Protein AF-A0AAV5DL23-F1 (afdb_monomer)

Radius of gyration: 11.61 Å; Cα contacts (8 Å, |Δi|>4): 68; chains: 1; bounding box: 30×24×26 Å

Solvent-accessible surface area (backbone atoms only — not comparable to full-atom values): 4767 Å² total; per-residue (Å²): 135,69,45,52,44,31,60,74,68,74,43,91,57,61,92,88,35,78,59,47,53,58,35,64,76,44,90,43,70,66,50,27,34,52,44,39,52,52,51,36,68,74,44,33,72,67,46,42,51,52,53,62,70,71,43,56,74,80,61,37,48,62,59,76,93,62,46,78,77,58,44,60,59,40,50,55,62,66,76,103

Organism: NCBI:txid191504

Foldseek 3Di:
DAQLLCVLVVHDDDPPRLLRLLQVVPPDSVLSNQLSVVVCVVLPPVRSVVVSVVDDPCAHHRNDDDDPPSCPVSVVRSVD

Sequence (80 aa):
MSCNGCRVLRKGCSEDCVLRPCLQWLETPEAQGHATVFVAKFFGRAGLMSFLTAVPESQRPGEENDSRVLCLTCWYYANV

pLDDT: mean 77.67, std 16.17, range [47.0, 95.0]

Secondary structure (DSSP, 8-state):
---HHHHHTT----TT-THHHHHHTS-SHHHHHHHHHHHHHHHHHHHHHHHHHHS-GGGSTTSSS--HHHHHHHHHHH--

Structure (mmCIF, N/CA/C/O backbone):
data_AF-A0AAV5DL23-F1
#
_entry.id   AF-A0AAV5DL23-F1
#
loop_
_atom_site.group_PDB
_atom_site.id
_atom_site.type_symbol
_atom_site.la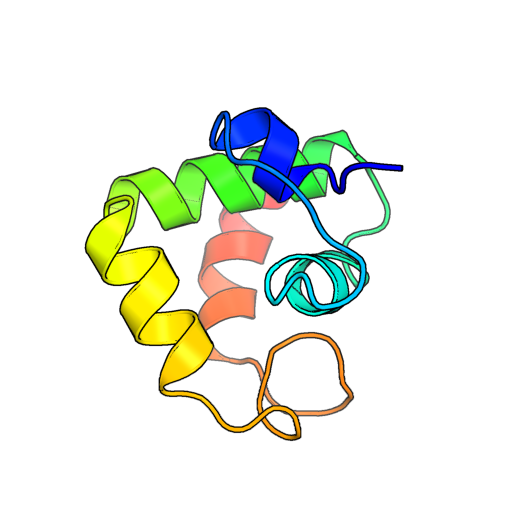bel_atom_id
_atom_site.label_alt_id
_atom_site.label_comp_id
_atom_site.label_asym_id
_atom_site.label_entity_id
_atom_site.label_seq_id
_atom_site.pdbx_PDB_ins_code
_atom_site.Cartn_x
_atom_site.Cartn_y
_atom_site.Cartn_z
_atom_site.occupancy
_atom_site.B_iso_or_equiv
_atom_site.auth_seq_id
_atom_site.auth_comp_id
_atom_site.auth_asym_id
_atom_site.auth_atom_id
_atom_site.pdbx_PDB_model_num
ATOM 1 N N . MET A 1 1 ? -10.140 11.278 -4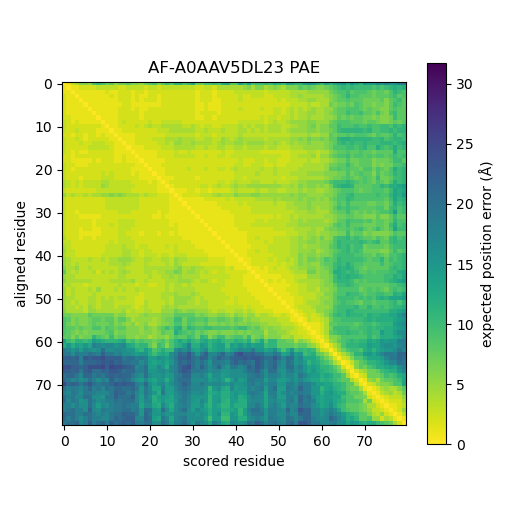.195 1.00 84.25 1 MET A N 1
ATOM 2 C CA . MET A 1 1 ? -9.188 10.854 -5.268 1.00 84.25 1 MET A CA 1
ATOM 3 C C . MET A 1 1 ? -8.619 9.463 -4.959 1.00 84.25 1 MET A C 1
ATOM 5 O O . MET A 1 1 ? -8.399 9.172 -3.787 1.00 84.25 1 MET A O 1
ATOM 9 N N . SER A 1 2 ? -8.366 8.608 -5.967 1.00 92.00 2 SER A N 1
ATOM 10 C CA . SER A 1 2 ? -7.805 7.249 -5.767 1.00 92.00 2 SER A CA 1
ATOM 11 C C . SER A 1 2 ? -6.334 7.269 -5.338 1.00 92.00 2 SER A C 1
ATOM 13 O O . SER A 1 2 ? -5.551 8.014 -5.923 1.00 92.00 2 SER A O 1
ATOM 15 N N . CYS A 1 3 ? -5.939 6.413 -4.387 1.00 93.31 3 CYS A N 1
ATOM 16 C CA . CYS A 1 3 ? -4.527 6.217 -4.036 1.00 93.31 3 CYS A CA 1
ATOM 17 C C . CYS A 1 3 ? -3.759 5.470 -5.145 1.00 93.31 3 CYS A C 1
ATOM 19 O O . CYS A 1 3 ? -4.366 4.799 -5.991 1.00 93.31 3 CYS A O 1
ATOM 21 N N . ASN A 1 4 ? -2.426 5.568 -5.131 1.00 94.38 4 ASN A N 1
ATOM 22 C CA . ASN A 1 4 ? -1.563 4.948 -6.142 1.00 94.38 4 ASN A CA 1
ATOM 23 C C . ASN A 1 4 ? -1.653 3.417 -6.130 1.00 94.38 4 ASN A C 1
ATOM 25 O O . ASN A 1 4 ? -1.731 2.807 -7.194 1.00 94.38 4 ASN A O 1
ATOM 29 N N . GLY A 1 5 ? -1.794 2.795 -4.956 1.00 93.00 5 GLY A N 1
ATOM 30 C CA . GLY A 1 5 ? -1.968 1.345 -4.870 1.00 93.00 5 GLY A CA 1
ATOM 31 C C . GLY A 1 5 ? -3.241 0.846 -5.553 1.00 93.00 5 GLY A C 1
ATOM 32 O O . GLY A 1 5 ? -3.207 -0.099 -6.337 1.00 93.00 5 GLY A O 1
ATOM 33 N N . CYS A 1 6 ? -4.375 1.517 -5.334 1.00 95.00 6 CYS A N 1
ATOM 34 C CA . CYS A 1 6 ? -5.624 1.177 -6.021 1.00 95.00 6 CYS A CA 1
ATOM 35 C C . CYS A 1 6 ? -5.524 1.351 -7.542 1.00 95.00 6 CYS A C 1
ATOM 37 O O . CYS A 1 6 ? -6.076 0.531 -8.276 1.00 95.00 6 CYS A O 1
ATOM 39 N N . ARG A 1 7 ? -4.781 2.362 -8.019 1.00 94.69 7 ARG A N 1
ATOM 40 C CA . ARG A 1 7 ? -4.515 2.555 -9.455 1.00 94.69 7 ARG A CA 1
ATOM 41 C C . ARG A 1 7 ? -3.724 1.382 -10.033 1.00 94.69 7 ARG A C 1
ATOM 43 O O . ARG A 1 7 ? -4.162 0.796 -11.020 1.00 94.69 7 ARG A O 1
ATOM 50 N N . VAL A 1 8 ? -2.627 0.986 -9.382 1.00 93.50 8 VAL A N 1
ATOM 51 C CA . VAL A 1 8 ? -1.806 -0.172 -9.786 1.00 93.50 8 VAL A CA 1
ATOM 52 C C . VAL A 1 8 ? -2.631 -1.456 -9.810 1.00 93.50 8 VAL A C 1
ATOM 54 O O . VAL A 1 8 ? -2.602 -2.209 -10.782 1.00 93.50 8 VAL A O 1
ATOM 57 N N . LEU A 1 9 ? -3.429 -1.689 -8.769 1.00 92.12 9 LEU A N 1
ATOM 58 C CA . LEU A 1 9 ? -4.266 -2.880 -8.658 1.00 92.12 9 LEU A CA 1
ATOM 59 C C . LEU A 1 9 ? -5.530 -2.818 -9.520 1.00 92.12 9 LEU A C 1
ATOM 61 O O . LEU A 1 9 ? -6.306 -3.774 -9.497 1.00 92.12 9 LEU A O 1
ATOM 65 N N . ARG A 1 10 ? -5.789 -1.728 -10.253 1.00 93.44 10 ARG A N 1
ATOM 66 C CA . ARG A 1 10 ? -7.046 -1.518 -10.995 1.00 93.44 10 ARG A CA 1
ATOM 67 C C . ARG A 1 10 ? -8.275 -1.819 -10.117 1.00 93.44 10 ARG A C 1
ATOM 69 O O . ARG A 1 10 ? -9.178 -2.550 -10.513 1.00 93.44 10 ARG A O 1
ATOM 76 N N . LYS A 1 11 ? -8.245 -1.339 -8.870 1.00 91.12 11 LYS A N 1
ATOM 77 C CA . LYS A 1 11 ? -9.270 -1.531 -7.832 1.00 91.12 11 LYS A CA 1
ATOM 78 C C . LYS A 1 11 ? -9.968 -0.194 -7.559 1.00 91.12 11 LYS A C 1
ATOM 80 O O . LYS A 1 11 ? -9.315 0.846 -7.533 1.00 91.12 11 LYS A O 1
ATOM 85 N N . GLY A 1 12 ? -11.273 -0.230 -7.280 1.00 93.81 12 GLY A N 1
ATOM 86 C CA . GLY A 1 12 ? -12.009 0.935 -6.782 1.00 93.81 12 GLY A CA 1
ATOM 87 C C . GLY A 1 12 ? -11.447 1.442 -5.447 1.00 93.81 12 GLY A C 1
ATOM 88 O O . GLY A 1 12 ? -11.192 0.659 -4.531 1.00 93.81 12 GLY A O 1
ATOM 89 N N . CYS A 1 13 ? -11.240 2.752 -5.338 1.00 94.88 13 CYS A N 1
ATOM 90 C CA . CYS A 1 13 ? -10.735 3.390 -4.127 1.00 94.88 13 CYS A CA 1
ATOM 91 C C . CYS A 1 13 ? -11.856 4.179 -3.448 1.00 94.88 13 CYS A C 1
ATOM 93 O O . CYS A 1 13 ? -12.412 5.083 -4.066 1.00 94.88 13 CYS A O 1
ATOM 95 N N . SER A 1 14 ? -12.143 3.855 -2.190 1.00 93.81 14 SER A N 1
ATOM 96 C CA . SER A 1 14 ? -13.035 4.611 -1.305 1.00 93.81 14 SER A CA 1
ATOM 97 C C . SER A 1 14 ? -12.236 5.513 -0.354 1.00 93.81 14 SER A C 1
ATOM 99 O O . SER A 1 14 ? -10.997 5.554 -0.415 1.00 93.81 14 SER A O 1
ATOM 101 N N . GLU A 1 15 ? -12.948 6.241 0.507 1.00 90.12 15 GLU A N 1
ATOM 102 C CA . GLU A 1 15 ? -12.355 6.963 1.638 1.00 90.12 15 GLU A CA 1
ATOM 103 C C . GLU A 1 15 ? -11.734 5.972 2.640 1.00 90.12 15 GLU A C 1
ATOM 105 O O . GLU A 1 15 ? -10.558 6.108 2.965 1.00 90.12 15 GLU A O 1
ATOM 110 N N . ASP A 1 16 ? -12.425 4.866 2.945 1.00 89.50 16 ASP A N 1
ATOM 111 C CA . ASP A 1 16 ? -11.955 3.776 3.830 1.00 89.50 16 ASP A CA 1
ATOM 112 C C . ASP A 1 16 ? -10.926 2.831 3.172 1.00 89.50 16 ASP A C 1
ATOM 114 O O . ASP A 1 16 ? -10.889 1.615 3.388 1.00 89.50 16 ASP A O 1
ATOM 118 N N . CYS A 1 17 ? -10.110 3.349 2.256 1.00 90.31 17 CYS A N 1
ATOM 119 C CA . CYS A 1 17 ? -9.168 2.530 1.512 1.00 90.31 17 CYS A CA 1
ATOM 120 C C . CYS A 1 17 ? -8.001 2.080 2.398 1.00 90.31 17 CYS A C 1
ATOM 122 O O . CYS A 1 17 ? -7.052 2.832 2.600 1.00 90.31 17 CYS A O 1
ATOM 124 N N . VAL A 1 18 ? -7.992 0.799 2.776 1.00 86.88 18 VAL A N 1
ATOM 125 C CA . VAL A 1 18 ? -6.914 0.164 3.567 1.00 86.88 18 VAL A CA 1
ATOM 126 C C . VAL A 1 18 ? -5.503 0.296 2.972 1.00 86.88 18 VAL A C 1
ATOM 128 O O . VAL A 1 18 ? -4.524 0.179 3.693 1.00 86.88 18 VAL A O 1
ATOM 131 N N . LEU A 1 19 ? -5.372 0.545 1.662 1.00 88.38 19 LEU A N 1
ATOM 132 C CA . LEU A 1 19 ? -4.068 0.739 1.009 1.00 88.38 19 LEU A CA 1
ATOM 133 C C . LEU A 1 19 ? -3.512 2.151 1.196 1.00 88.38 19 LEU A C 1
ATOM 135 O O . LEU A 1 19 ? -2.315 2.353 1.033 1.00 88.38 19 LEU A O 1
ATOM 139 N N . ARG A 1 20 ? -4.372 3.142 1.451 1.00 90.00 20 ARG A N 1
ATOM 140 C CA . ARG A 1 20 ? -3.974 4.548 1.550 1.00 90.00 20 ARG A CA 1
ATOM 141 C C . ARG A 1 20 ? -2.997 4.791 2.713 1.00 90.00 20 ARG A C 1
ATOM 143 O O . ARG A 1 20 ? -1.915 5.292 2.412 1.00 90.00 20 ARG A O 1
ATOM 150 N N . PRO A 1 21 ? -3.289 4.395 3.969 1.00 85.44 21 PRO A N 1
ATOM 151 C CA . PRO A 1 21 ? -2.333 4.565 5.067 1.00 85.44 21 PRO A CA 1
ATOM 152 C C . PRO A 1 21 ? -1.054 3.742 4.843 1.00 85.44 21 PRO A C 1
ATOM 154 O O . PRO A 1 21 ? 0.043 4.232 5.086 1.00 85.44 21 PRO A O 1
ATOM 157 N N . CYS A 1 22 ? -1.159 2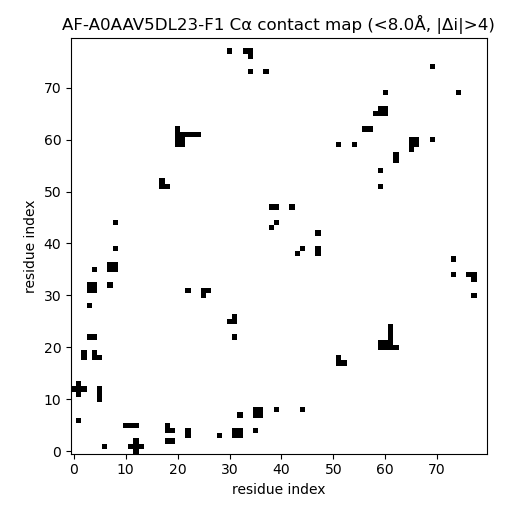.555 4.230 1.00 82.88 22 CYS A N 1
ATOM 158 C CA . CYS A 1 22 ? -0.008 1.697 3.915 1.00 82.88 22 CYS A CA 1
ATOM 159 C C . CYS A 1 22 ? 0.992 2.269 2.911 1.00 82.88 22 CYS A C 1
ATOM 161 O O . CYS A 1 22 ? 2.109 1.761 2.812 1.00 82.88 22 CYS A O 1
ATOM 163 N N . LEU A 1 23 ? 0.600 3.296 2.162 1.00 85.19 23 LEU A N 1
ATOM 164 C CA . LEU A 1 23 ? 1.428 3.932 1.144 1.00 85.19 23 LEU A CA 1
ATOM 165 C C . LEU A 1 23 ? 1.842 5.354 1.526 1.00 85.19 23 LEU A C 1
ATOM 167 O O . LEU A 1 23 ? 2.730 5.895 0.879 1.00 85.19 23 LEU A O 1
ATOM 171 N N . GLN A 1 24 ? 1.235 5.958 2.556 1.00 85.25 24 GLN A N 1
ATOM 172 C CA . GLN A 1 24 ? 1.450 7.374 2.882 1.00 85.25 24 GLN A CA 1
ATOM 173 C C . GLN A 1 24 ? 2.885 7.697 3.308 1.00 85.25 24 GLN A C 1
ATOM 175 O O . GLN A 1 24 ? 3.333 8.823 3.136 1.00 85.25 24 GLN A O 1
ATOM 180 N N . TRP A 1 25 ? 3.603 6.710 3.844 1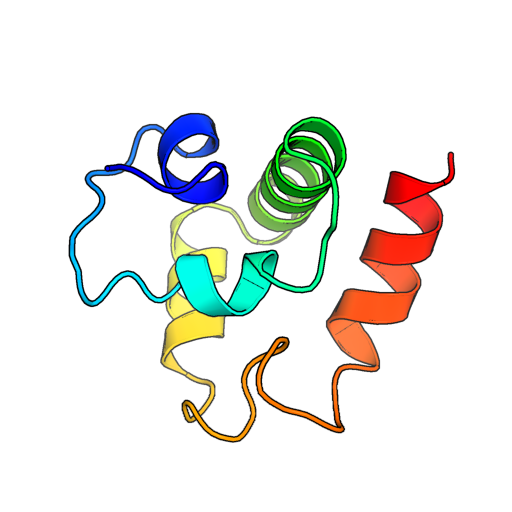.00 79.50 25 TRP A N 1
ATOM 181 C CA . TRP A 1 25 ? 4.993 6.855 4.276 1.00 79.50 25 TRP A CA 1
ATOM 182 C C . TRP A 1 25 ? 5.995 6.814 3.110 1.00 79.50 25 TRP A C 1
ATOM 184 O O . TRP A 1 25 ? 7.161 7.147 3.294 1.00 79.50 25 TRP A O 1
ATOM 194 N N . LEU A 1 26 ? 5.559 6.405 1.912 1.00 83.31 26 LEU A N 1
ATOM 195 C CA . LEU A 1 26 ? 6.362 6.459 0.692 1.00 83.31 26 LEU A CA 1
ATOM 196 C C . LEU A 1 26 ? 6.137 7.814 0.017 1.00 83.31 26 LEU A C 1
ATOM 198 O O . LEU A 1 26 ? 5.028 8.113 -0.430 1.00 83.31 26 LEU A O 1
ATOM 202 N N . GLU A 1 27 ? 7.196 8.613 -0.075 1.00 84.75 27 GLU A N 1
ATOM 203 C CA . GLU A 1 27 ? 7.124 10.019 -0.490 1.00 84.75 27 GLU A CA 1
ATOM 204 C C . GLU A 1 27 ? 6.709 10.209 -1.955 1.00 84.75 27 GLU A C 1
ATOM 206 O O . GLU A 1 27 ? 6.007 11.167 -2.282 1.00 84.75 27 GLU A O 1
ATOM 211 N N . THR A 1 28 ? 7.113 9.298 -2.847 1.00 88.81 28 THR A N 1
ATOM 212 C CA . THR A 1 28 ? 6.887 9.448 -4.290 1.00 88.81 28 THR A CA 1
ATOM 213 C C . THR A 1 28 ? 5.782 8.523 -4.816 1.00 88.81 28 THR A C 1
ATOM 215 O O . THR A 1 28 ? 5.663 7.367 -4.384 1.00 88.81 28 THR A O 1
ATOM 218 N N . PRO A 1 29 ? 4.966 8.983 -5.786 1.00 90.12 29 PRO A N 1
ATOM 219 C CA . PRO A 1 29 ? 3.991 8.135 -6.471 1.00 90.12 29 PRO A CA 1
ATOM 220 C C . PRO A 1 29 ? 4.610 6.886 -7.112 1.00 90.12 29 PRO A C 1
ATOM 222 O O . PRO A 1 29 ? 3.992 5.819 -7.101 1.00 90.12 29 PRO A O 1
ATOM 225 N N . GLU A 1 30 ? 5.828 7.008 -7.638 1.00 90.06 30 GLU A N 1
ATOM 226 C CA . GLU A 1 30 ? 6.599 5.929 -8.252 1.00 90.06 30 GLU A CA 1
ATOM 227 C C . GLU A 1 30 ? 6.956 4.854 -7.220 1.00 90.06 30 GLU A C 1
ATOM 229 O O . GLU A 1 30 ? 6.681 3.675 -7.452 1.00 90.06 30 GLU A O 1
ATOM 234 N N . ALA A 1 31 ? 7.469 5.247 -6.046 1.00 86.50 31 ALA A N 1
ATOM 235 C CA . ALA A 1 31 ? 7.789 4.315 -4.964 1.00 86.50 31 ALA A CA 1
ATOM 236 C C . ALA A 1 31 ? 6.535 3.582 -4.466 1.00 86.50 31 ALA A C 1
ATOM 238 O O . ALA A 1 31 ? 6.545 2.359 -4.313 1.00 86.50 31 ALA A O 1
ATOM 239 N N . GLN A 1 32 ? 5.421 4.304 -4.292 1.00 90.31 32 GLN A N 1
ATOM 240 C CA . GLN A 1 32 ? 4.127 3.701 -3.951 1.00 90.31 32 GLN A CA 1
ATOM 241 C C . GLN A 1 32 ? 3.675 2.683 -5.004 1.00 90.31 32 GLN A C 1
ATOM 243 O O . GLN A 1 32 ? 3.152 1.614 -4.667 1.00 90.31 32 GLN A O 1
ATOM 248 N N . GLY A 1 33 ? 3.881 3.006 -6.281 1.00 90.94 33 GLY A N 1
ATOM 249 C CA . GLY A 1 33 ? 3.569 2.131 -7.400 1.00 90.94 33 GLY A CA 1
ATOM 250 C C . GLY A 1 33 ? 4.403 0.852 -7.386 1.00 90.94 33 GLY A C 1
ATOM 251 O O . GLY A 1 33 ? 3.839 -0.244 -7.387 1.00 90.94 33 GLY A O 1
ATOM 252 N N . HIS A 1 34 ? 5.729 0.980 -7.313 1.00 88.44 34 HIS A N 1
ATOM 253 C CA . HIS A 1 34 ? 6.670 -0.143 -7.298 1.00 88.44 34 HIS A CA 1
ATOM 254 C C . HIS A 1 34 ? 6.449 -1.064 -6.097 1.00 88.44 34 HIS A C 1
ATOM 256 O O . HIS A 1 34 ? 6.325 -2.277 -6.276 1.00 88.44 34 HIS A O 1
ATOM 262 N N . ALA A 1 35 ? 6.291 -0.500 -4.897 1.00 86.31 35 ALA A N 1
ATOM 263 C CA . ALA A 1 35 ? 5.968 -1.265 -3.696 1.00 86.31 35 ALA A CA 1
ATOM 264 C C . ALA A 1 35 ? 4.650 -2.039 -3.865 1.00 86.31 35 ALA A C 1
ATOM 266 O O . ALA A 1 35 ? 4.579 -3.230 -3.561 1.00 86.31 35 ALA A O 1
ATOM 267 N N . THR A 1 36 ? 3.614 -1.401 -4.426 1.00 90.06 36 THR A N 1
ATOM 268 C CA . THR A 1 36 ? 2.334 -2.079 -4.678 1.00 90.06 36 THR A CA 1
ATOM 269 C C . THR A 1 36 ? 2.489 -3.225 -5.678 1.00 90.06 36 THR A C 1
ATOM 271 O O . THR A 1 36 ? 1.966 -4.310 -5.431 1.00 90.06 36 THR A O 1
ATOM 274 N N . VAL A 1 37 ? 3.199 -3.017 -6.795 1.00 89.81 37 VAL A N 1
ATOM 275 C CA . VAL A 1 37 ? 3.451 -4.068 -7.799 1.00 89.81 37 VAL A CA 1
ATOM 276 C C . VAL A 1 37 ? 4.191 -5.245 -7.171 1.00 89.81 37 VAL A C 1
ATOM 278 O O . VAL A 1 37 ? 3.785 -6.391 -7.364 1.00 89.81 37 VAL A O 1
ATOM 281 N N . PHE A 1 38 ? 5.245 -4.969 -6.403 1.00 86.62 38 PHE A N 1
ATOM 282 C CA . PHE A 1 38 ? 6.055 -5.983 -5.741 1.00 86.62 38 PHE A CA 1
ATOM 283 C C . PHE A 1 38 ? 5.207 -6.845 -4.802 1.00 86.62 38 PHE A C 1
ATOM 285 O O . PHE A 1 38 ? 5.095 -8.057 -4.992 1.00 86.62 38 PHE A O 1
ATOM 292 N N . VAL A 1 39 ? 4.531 -6.218 -3.839 1.00 82.50 39 VAL A N 1
ATOM 293 C CA . VAL A 1 39 ? 3.740 -6.935 -2.832 1.00 82.50 39 VAL A CA 1
ATOM 294 C C . VAL A 1 39 ? 2.577 -7.688 -3.492 1.00 82.50 39 VAL A C 1
ATOM 296 O O . VAL A 1 39 ? 2.314 -8.844 -3.159 1.00 82.50 39 VAL A O 1
ATOM 299 N N . ALA A 1 40 ? 1.914 -7.095 -4.489 1.00 88.56 40 ALA A N 1
ATOM 300 C CA . ALA A 1 40 ? 0.837 -7.757 -5.225 1.00 88.56 40 ALA A CA 1
ATOM 301 C C . ALA A 1 40 ? 1.313 -8.965 -6.041 1.00 88.56 40 ALA A C 1
ATOM 303 O O . ALA A 1 40 ? 0.553 -9.918 -6.208 1.00 88.56 40 ALA A O 1
ATOM 304 N N . LYS A 1 41 ? 2.554 -8.948 -6.541 1.00 85.88 41 LYS A N 1
ATOM 305 C CA . LYS A 1 41 ? 3.159 -10.083 -7.246 1.00 85.88 41 LYS A CA 1
ATOM 306 C C . LYS A 1 41 ? 3.479 -11.238 -6.296 1.00 85.88 41 LYS A C 1
ATOM 308 O O . LYS A 1 41 ? 3.301 -12.386 -6.685 1.00 85.88 41 LYS A O 1
ATOM 313 N N . PHE A 1 42 ? 3.904 -10.942 -5.067 1.00 83.69 42 PHE A N 1
ATOM 314 C CA . PHE A 1 42 ? 4.211 -11.956 -4.053 1.00 83.69 42 PHE A CA 1
ATOM 315 C C . PHE A 1 42 ? 2.961 -12.590 -3.438 1.00 83.69 42 PHE A C 1
ATOM 317 O O . PHE A 1 42 ? 2.854 -13.810 -3.384 1.00 83.69 42 PHE A O 1
ATOM 324 N N . PHE A 1 43 ? 2.003 -11.777 -2.991 1.00 84.25 43 PHE A N 1
ATOM 325 C CA . PHE A 1 43 ? 0.806 -12.274 -2.303 1.00 84.25 43 PHE A CA 1
ATOM 326 C C . PHE A 1 43 ? -0.365 -12.586 -3.245 1.00 84.25 43 PHE A C 1
ATOM 328 O O . PHE A 1 43 ? -1.359 -13.192 -2.837 1.00 84.25 43 PHE A O 1
ATOM 335 N N . GLY A 1 44 ? -0.305 -12.129 -4.497 1.00 87.88 44 GLY A N 1
ATOM 336 C CA . GLY A 1 44 ? -1.485 -12.044 -5.350 1.00 87.88 44 GLY A CA 1
ATOM 337 C C . GLY A 1 44 ? -2.503 -11.022 -4.822 1.00 87.88 44 GLY A C 1
ATOM 338 O O . GLY A 1 44 ? -2.393 -10.485 -3.719 1.00 87.88 44 GLY A O 1
ATOM 339 N N . ARG A 1 45 ? -3.557 -10.751 -5.602 1.00 86.25 45 ARG A N 1
ATOM 340 C CA . ARG A 1 45 ? -4.607 -9.790 -5.209 1.00 86.25 45 ARG A CA 1
ATOM 341 C C . ARG A 1 45 ? -5.332 -10.210 -3.925 1.00 86.25 45 ARG A C 1
ATOM 343 O O . ARG A 1 45 ? -5.537 -9.378 -3.047 1.00 86.25 45 ARG A O 1
ATOM 350 N N . ALA A 1 46 ? -5.749 -11.474 -3.846 1.00 86.75 46 ALA A N 1
ATOM 351 C CA . ALA A 1 46 ? -6.526 -11.986 -2.718 1.00 86.75 46 ALA A CA 1
ATOM 352 C C . ALA A 1 46 ? -5.681 -12.066 -1.440 1.00 86.75 46 ALA A C 1
ATOM 354 O O . ALA A 1 46 ? -6.123 -11.596 -0.394 1.00 86.75 46 ALA A O 1
ATOM 355 N N . GLY A 1 47 ? -4.448 -12.577 -1.542 1.00 85.88 47 GLY A N 1
ATOM 356 C CA . GLY A 1 47 ? -3.531 -12.660 -0.407 1.00 85.88 47 GLY A CA 1
ATOM 357 C C . GLY A 1 47 ? -3.142 -11.284 0.125 1.00 85.88 47 GLY A C 1
ATOM 358 O O . GLY A 1 47 ? -3.167 -11.083 1.335 1.00 85.88 47 GLY A O 1
ATOM 359 N N . LEU A 1 48 ? -2.889 -10.309 -0.759 1.00 85.38 48 LEU A N 1
ATOM 360 C CA . LEU A 1 48 ? -2.600 -8.932 -0.353 1.00 85.38 48 LEU A CA 1
ATOM 361 C C . LEU A 1 48 ? -3.757 -8.334 0.456 1.00 85.38 48 LEU A C 1
ATOM 363 O O . LEU A 1 48 ? -3.540 -7.777 1.527 1.00 85.38 48 LEU A O 1
ATOM 367 N N . MET A 1 49 ? -4.991 -8.465 -0.035 1.00 85.81 49 MET A N 1
ATOM 368 C CA . MET A 1 49 ? -6.154 -7.924 0.674 1.00 85.81 49 MET A CA 1
ATOM 369 C C . MET A 1 49 ? -6.370 -8.632 2.011 1.00 85.81 49 MET A C 1
ATOM 371 O O . MET A 1 49 ? -6.541 -7.952 3.015 1.00 85.81 49 MET A O 1
ATOM 375 N N . SER A 1 50 ? -6.284 -9.966 2.034 1.00 85.88 50 SER A N 1
ATOM 376 C CA . SER A 1 50 ? -6.430 -10.754 3.260 1.00 85.88 50 SER A CA 1
ATOM 377 C C . SER A 1 50 ? -5.390 -10.375 4.313 1.00 85.88 50 SER A C 1
ATOM 379 O O . SER A 1 50 ? -5.733 -10.252 5.485 1.00 85.88 50 SER A O 1
ATOM 381 N N . PHE A 1 51 ? -4.135 -10.172 3.903 1.00 82.12 51 PHE A N 1
ATOM 382 C CA . PHE A 1 51 ? -3.055 -9.761 4.794 1.00 82.12 51 PHE A CA 1
ATOM 383 C C . PHE A 1 51 ? -3.333 -8.384 5.406 1.00 82.12 51 PHE A C 1
ATOM 385 O O . PHE A 1 51 ? -3.307 -8.232 6.622 1.00 82.12 51 PHE A O 1
ATOM 392 N N . LEU A 1 52 ? -3.682 -7.393 4.580 1.00 81.12 52 LEU A N 1
ATOM 393 C CA . LEU A 1 52 ? -3.940 -6.028 5.049 1.00 81.12 52 LEU A CA 1
ATOM 394 C C . LEU A 1 52 ? -5.147 -5.934 5.991 1.00 81.12 52 LEU A C 1
ATOM 396 O O . LEU A 1 52 ? -5.126 -5.151 6.939 1.00 81.12 52 LEU A O 1
ATOM 400 N N . THR A 1 53 ? -6.200 -6.718 5.745 1.00 82.88 53 THR A N 1
ATOM 401 C CA . THR A 1 53 ? -7.399 -6.724 6.597 1.00 82.88 53 THR A CA 1
ATOM 402 C C . THR A 1 53 ? -7.233 -7.544 7.873 1.00 82.88 53 THR A C 1
ATOM 404 O O . THR A 1 53 ? -7.942 -7.281 8.837 1.00 82.88 53 THR A O 1
ATOM 407 N N . ALA A 1 54 ? -6.319 -8.520 7.896 1.00 82.88 54 ALA A N 1
ATOM 408 C CA . ALA A 1 54 ? -6.017 -9.310 9.091 1.00 82.88 54 ALA A CA 1
ATOM 409 C C . ALA A 1 54 ? -5.199 -8.527 10.131 1.00 82.88 54 ALA A C 1
ATOM 411 O O . ALA A 1 54 ? -5.205 -8.883 11.307 1.00 82.88 54 ALA A O 1
ATOM 412 N N . VAL A 1 55 ? -4.508 -7.466 9.704 1.00 72.06 55 VAL A N 1
ATOM 413 C CA . VAL A 1 55 ? -3.739 -6.587 10.588 1.00 72.06 55 VAL A CA 1
ATOM 414 C C . VAL A 1 55 ? -4.655 -5.475 11.131 1.00 72.06 55 VAL A C 1
ATOM 416 O O . VAL A 1 55 ? -5.268 -4.753 10.327 1.00 72.06 55 VAL A O 1
ATOM 419 N N . PRO A 1 56 ? -4.765 -5.318 12.470 1.00 76.44 56 PRO A N 1
ATOM 420 C CA . PRO A 1 56 ? -5.448 -4.187 13.096 1.00 76.44 56 PRO A CA 1
ATOM 421 C C . PRO A 1 56 ? -4.882 -2.856 12.602 1.00 76.44 56 PRO A C 1
ATOM 423 O O . PRO A 1 56 ? -3.689 -2.749 12.339 1.00 76.44 56 PRO A O 1
ATOM 426 N N . GLU A 1 57 ? -5.722 -1.830 12.491 1.00 72.62 57 GLU A N 1
ATOM 427 C CA . GLU A 1 57 ? -5.335 -0.550 11.883 1.00 72.62 57 GLU A CA 1
ATOM 428 C C . GLU A 1 57 ? -4.132 0.115 12.565 1.00 72.62 57 GLU A C 1
ATOM 430 O O . GLU A 1 57 ? -3.211 0.533 11.871 1.00 72.62 57 GLU A O 1
ATOM 435 N N . SER A 1 58 ? -4.060 0.049 13.897 1.00 69.75 58 SER A N 1
ATOM 436 C CA . SER A 1 58 ? -2.935 0.543 14.709 1.00 69.75 58 SER A CA 1
ATOM 437 C C . SER A 1 58 ? -1.605 -0.186 14.490 1.00 69.75 58 SER A C 1
ATOM 439 O O . SER A 1 58 ? -0.571 0.258 14.972 1.00 69.75 58 SER A O 1
ATOM 441 N N . GLN A 1 59 ? -1.621 -1.331 13.809 1.00 65.88 59 GLN A N 1
ATOM 442 C CA . GLN A 1 59 ? -0.435 -2.134 13.498 1.00 65.88 59 GLN A CA 1
ATOM 443 C C . GLN A 1 59 ? -0.131 -2.131 11.998 1.00 65.88 59 GLN A C 1
ATOM 445 O O . GLN A 1 59 ? 0.783 -2.823 11.542 1.00 65.88 59 GLN A O 1
ATOM 450 N N . ARG A 1 60 ? -0.913 -1.395 11.197 1.00 69.44 60 ARG A N 1
ATOM 451 C CA . ARG A 1 60 ? -0.652 -1.301 9.767 1.00 69.44 60 ARG A CA 1
ATOM 452 C C . ARG A 1 60 ? 0.570 -0.410 9.525 1.00 69.44 60 ARG A C 1
ATOM 454 O O . ARG A 1 60 ? 0.719 0.631 10.164 1.00 69.44 60 ARG A O 1
ATOM 461 N N . PRO A 1 61 ? 1.422 -0.777 8.552 1.00 57.56 61 PRO A N 1
ATOM 462 C CA . PRO A 1 61 ? 2.505 0.086 8.105 1.00 57.56 61 PRO A CA 1
ATOM 463 C C . PRO A 1 61 ? 1.944 1.455 7.743 1.00 57.56 61 PRO A C 1
ATOM 465 O O . PRO A 1 61 ? 1.023 1.519 6.939 1.00 57.56 61 PRO A O 1
ATOM 468 N N . GLY A 1 62 ? 2.462 2.528 8.335 1.00 61.16 62 GLY A N 1
ATOM 469 C CA . GLY A 1 62 ? 2.013 3.899 8.068 1.00 61.16 62 GLY A CA 1
ATOM 470 C C . GLY A 1 62 ? 1.505 4.671 9.287 1.00 61.16 62 GLY A C 1
ATOM 471 O O . GLY A 1 62 ? 1.465 5.894 9.207 1.00 61.16 62 GLY A O 1
ATOM 472 N N . GLU A 1 63 ? 1.194 3.995 10.397 1.00 54.19 63 GLU A N 1
ATOM 473 C CA . GLU A 1 63 ? 0.621 4.587 11.625 1.00 54.19 63 GLU A CA 1
ATOM 474 C C . GLU A 1 63 ? 1.604 4.617 12.817 1.00 54.19 63 GLU A C 1
ATOM 476 O O . GLU A 1 63 ? 1.183 4.561 13.957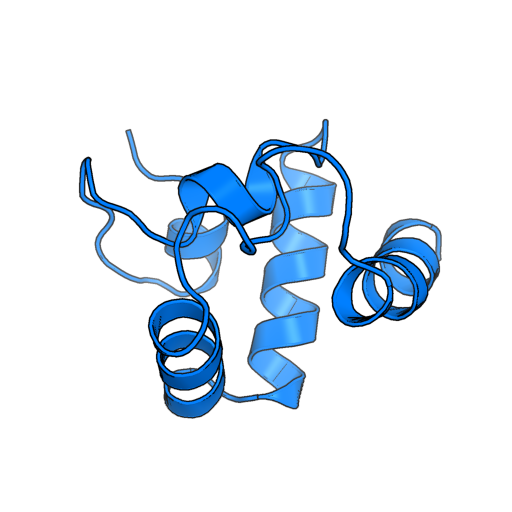 1.00 54.19 63 GLU A O 1
ATOM 481 N N . GLU A 1 64 ? 2.913 4.769 12.571 1.00 52.34 64 GLU A N 1
ATOM 482 C CA . GLU A 1 64 ? 3.954 4.876 13.617 1.00 52.34 64 GLU A CA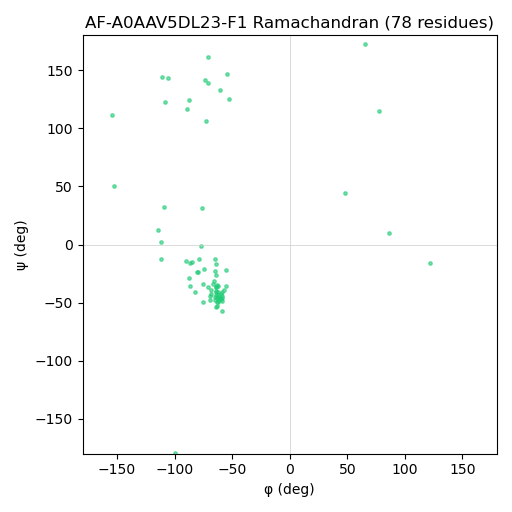 1
ATOM 483 C C . GLU A 1 64 ? 4.357 3.528 14.286 1.00 52.34 64 GLU A C 1
ATOM 485 O O . GLU A 1 64 ? 3.614 2.887 15.018 1.00 52.34 64 GLU A O 1
ATOM 490 N N . ASN A 1 65 ? 5.623 3.139 14.063 1.00 51.03 65 ASN A N 1
ATOM 491 C CA . ASN A 1 65 ? 6.465 2.262 14.903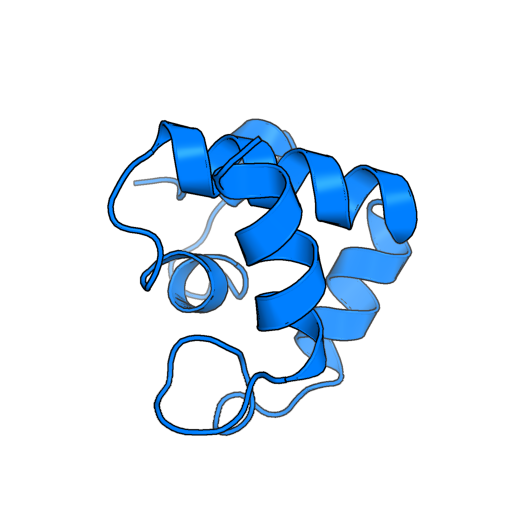 1.00 51.03 65 ASN A CA 1
ATOM 492 C C . ASN A 1 65 ? 6.481 0.716 14.839 1.00 51.03 65 ASN A C 1
ATOM 494 O O . ASN A 1 65 ? 7.248 0.136 15.606 1.00 51.03 65 ASN A O 1
ATOM 498 N N . ASP A 1 66 ? 5.870 0.009 13.881 1.00 49.75 66 ASP A N 1
ATOM 499 C CA . ASP A 1 66 ? 6.367 -1.356 13.586 1.00 49.75 66 ASP A CA 1
ATOM 500 C C . ASP A 1 66 ? 6.073 -1.827 12.159 1.00 49.75 66 ASP A C 1
ATOM 502 O O . ASP A 1 66 ? 4.933 -2.046 11.763 1.00 49.75 66 ASP A O 1
ATOM 506 N N . SER A 1 67 ? 7.105 -1.970 11.326 1.00 49.56 67 SER A N 1
ATOM 507 C CA . SER A 1 67 ? 6.962 -2.515 9.967 1.00 49.56 67 SER A CA 1
ATOM 508 C C . SER A 1 67 ? 8.238 -3.185 9.488 1.00 49.56 67 SER A C 1
ATOM 510 O O . SER A 1 67 ? 8.719 -2.939 8.386 1.00 49.56 67 SER A O 1
ATOM 512 N N . ARG A 1 68 ? 8.805 -4.080 10.297 1.00 50.84 68 ARG A N 1
ATOM 513 C CA . ARG A 1 68 ? 10.029 -4.808 9.915 1.00 50.84 68 ARG A CA 1
ATOM 514 C C . ARG A 1 68 ? 9.827 -5.749 8.718 1.00 50.84 68 ARG A C 1
ATOM 516 O O . ARG A 1 68 ? 10.789 -6.028 8.011 1.00 50.84 68 ARG A O 1
ATOM 523 N N . VAL A 1 69 ? 8.593 -6.188 8.445 1.00 48.69 69 VAL A N 1
ATOM 524 C CA . VAL A 1 69 ? 8.298 -7.155 7.368 1.00 48.69 69 VAL A CA 1
ATOM 525 C C . VAL A 1 69 ? 8.079 -6.484 6.007 1.00 48.69 69 VAL A C 1
ATOM 527 O O . VAL A 1 69 ? 8.514 -7.025 4.998 1.00 48.69 69 VAL A O 1
ATOM 530 N N . LEU A 1 70 ? 7.473 -5.291 5.956 1.00 52.28 70 LEU A N 1
ATOM 531 C CA . LEU A 1 70 ? 7.349 -4.525 4.705 1.00 52.28 70 LEU A CA 1
ATOM 532 C C . LEU A 1 70 ? 8.566 -3.631 4.442 1.00 52.28 70 LEU A C 1
ATOM 534 O O . LEU A 1 70 ? 8.900 -3.412 3.282 1.00 52.28 70 LEU A O 1
ATOM 538 N N . CYS A 1 71 ? 9.264 -3.157 5.479 1.00 53.03 71 CYS A N 1
ATOM 539 C CA . CYS A 1 71 ? 10.367 -2.214 5.310 1.00 53.03 71 CYS A CA 1
ATOM 540 C C . CYS A 1 71 ? 11.594 -2.853 4.646 1.00 53.03 71 CYS A C 1
ATOM 542 O O . CYS A 1 71 ? 12.064 -2.316 3.660 1.00 53.03 71 CYS A O 1
ATOM 544 N N . LEU A 1 72 ? 12.084 -4.027 5.061 1.00 49.47 72 LEU A N 1
ATOM 545 C CA . LEU A 1 72 ? 13.320 -4.572 4.465 1.00 49.47 72 LEU A CA 1
ATOM 546 C C . LEU A 1 72 ? 13.162 -4.996 2.997 1.00 49.47 72 LEU A C 1
ATOM 548 O O . LEU A 1 72 ? 14.055 -4.742 2.193 1.00 49.47 72 LEU A O 1
ATOM 552 N N . THR A 1 73 ? 12.032 -5.596 2.618 1.00 52.62 73 THR A N 1
ATOM 553 C CA . THR A 1 73 ? 11.813 -6.048 1.234 1.00 52.62 73 THR A CA 1
ATOM 554 C C . THR A 1 73 ? 11.352 -4.922 0.311 1.00 52.62 73 THR A C 1
ATOM 556 O O . THR A 1 73 ? 11.860 -4.842 -0.805 1.00 52.62 73 THR A O 1
ATOM 559 N N . CYS A 1 74 ? 10.460 -4.018 0.750 1.00 51.47 74 CYS A N 1
ATOM 560 C CA . CYS A 1 74 ? 10.086 -2.861 -0.074 1.00 51.47 74 CYS A CA 1
ATOM 561 C C . CYS A 1 74 ? 11.168 -1.781 -0.108 1.00 51.47 74 CYS A C 1
ATOM 563 O O . CYS A 1 74 ? 11.319 -1.167 -1.152 1.00 51.47 74 CYS A O 1
ATOM 565 N N . TRP A 1 75 ? 11.937 -1.538 0.960 1.00 54.12 75 TRP A N 1
ATOM 566 C CA . TRP A 1 75 ? 13.032 -0.557 0.926 1.00 54.12 75 TRP A CA 1
ATOM 567 C C . TRP A 1 75 ? 14.171 -1.024 0.017 1.00 54.12 75 TRP A C 1
ATOM 569 O O . TRP A 1 75 ? 14.648 -0.233 -0.792 1.00 54.12 75 TRP A O 1
ATOM 579 N N . TYR A 1 76 ? 14.548 -2.310 0.079 1.00 51.41 76 TYR A N 1
ATOM 580 C CA . TYR A 1 76 ? 15.559 -2.888 -0.813 1.00 51.41 76 TYR A CA 1
ATOM 581 C C . TYR A 1 76 ? 15.134 -2.826 -2.289 1.00 51.41 76 TYR A C 1
ATOM 583 O O . T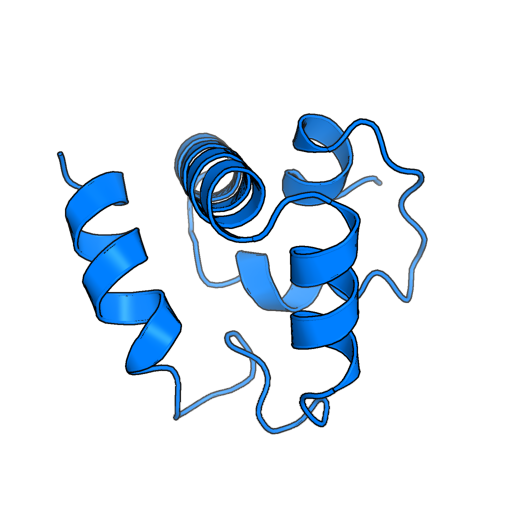YR A 1 76 ? 15.945 -2.475 -3.129 1.00 51.41 76 TYR A O 1
ATOM 591 N N . TYR A 1 77 ? 13.864 -3.093 -2.616 1.00 48.50 77 TYR A N 1
ATOM 592 C CA . TYR A 1 77 ? 13.368 -3.028 -4.002 1.00 48.50 77 TYR A CA 1
ATOM 593 C C . TYR A 1 77 ? 12.899 -1.640 -4.467 1.00 48.50 77 TYR A C 1
ATOM 595 O O . TYR A 1 77 ? 12.721 -1.441 -5.661 1.00 48.50 77 TYR A O 1
ATOM 603 N N . ALA A 1 78 ? 12.653 -0.688 -3.563 1.00 47.00 78 ALA A N 1
ATOM 604 C CA . ALA A 1 78 ? 12.371 0.704 -3.926 1.00 47.00 78 ALA A CA 1
ATOM 605 C C . ALA A 1 78 ? 13.654 1.531 -4.135 1.00 47.00 78 ALA A C 1
ATOM 607 O O . ALA A 1 78 ? 13.573 2.617 -4.701 1.00 47.00 78 ALA A O 1
ATOM 608 N N . ASN A 1 79 ? 14.811 1.028 -3.682 1.00 48.25 79 ASN A N 1
ATOM 609 C CA . ASN A 1 79 ? 16.137 1.647 -3.838 1.00 48.25 79 ASN A CA 1
ATOM 610 C C . ASN A 1 79 ? 17.095 0.832 -4.737 1.00 48.25 79 ASN A C 1
ATOM 612 O O . ASN A 1 79 ? 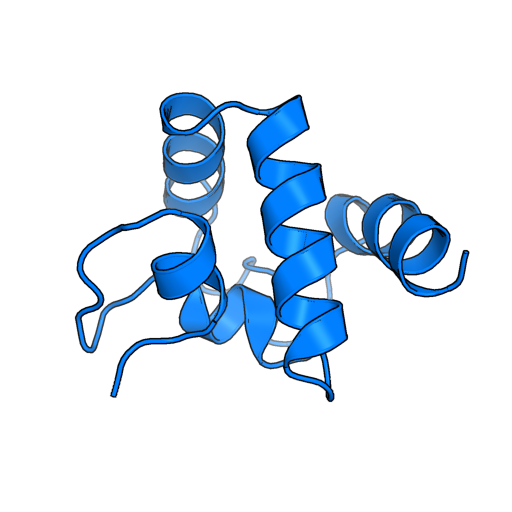18.292 1.117 -4.768 1.00 48.25 79 ASN A O 1
ATOM 616 N N . VAL A 1 80 ? 16.578 -0.167 -5.458 1.00 47.47 80 VAL A N 1
ATOM 617 C CA . VAL A 1 80 ? 17.230 -0.854 -6.590 1.00 47.47 80 VAL A CA 1
ATOM 618 C C . VAL A 1 80 ? 16.430 -0.532 -7.842 1.00 47.47 80 VAL A C 1
ATOM 620 O O . VAL A 1 80 ? 17.064 -0.222 -8.873 1.00 47.47 80 VAL A O 1
#

InterPro domains:
  IPR004883 Lateral organ boundaries, LOB [PF03195] (2-61)
  IPR004883 Lateral organ boundaries, LOB [PS50891] (1-80)

Mean predicted aligned error: 7.06 Å